Protein AF-D2U4N4-F1 (afdb_monomer_lite)

Organism: NCBI:txid638

Structure (mmCIF, N/CA/C/O backbone):
data_AF-D2U4N4-F1
#
_entry.id   AF-D2U4N4-F1
#
loop_
_atom_site.group_PDB
_atom_site.id
_atom_site.type_symbol
_atom_site.label_atom_id
_atom_site.label_alt_id
_atom_site.label_comp_id
_atom_site.label_asym_id
_atom_site.label_entity_id
_atom_site.label_seq_id
_atom_site.pdbx_PDB_ins_code
_atom_site.Cartn_x
_atom_site.Cartn_y
_atom_site.Cartn_z
_atom_site.occupancy
_atom_site.B_iso_or_equiv
_atom_site.auth_seq_id
_atom_site.auth_comp_id
_atom_site.auth_asym_id
_atom_site.auth_atom_id
_atom_site.pdbx_PDB_model_num
ATOM 1 N N . MET A 1 1 ? 9.249 -10.600 -19.341 1.00 65.12 1 MET A N 1
ATOM 2 C CA . MET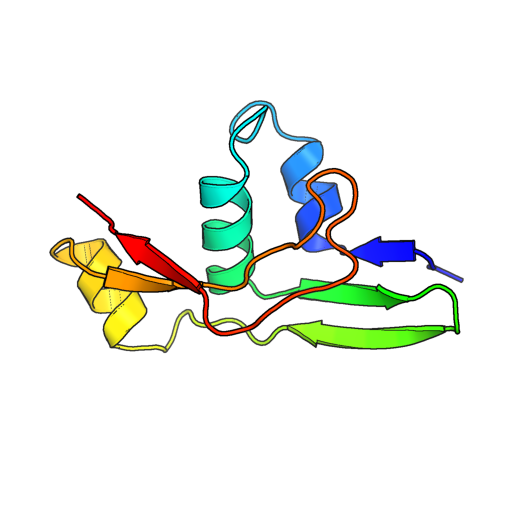 A 1 1 ? 9.218 -10.584 -17.860 1.00 65.12 1 MET A CA 1
ATOM 3 C C . MET A 1 1 ? 8.349 -9.425 -17.413 1.00 65.12 1 MET A C 1
ATOM 5 O O . MET A 1 1 ? 8.443 -8.368 -18.027 1.00 65.12 1 MET A O 1
ATOM 9 N N . LEU A 1 2 ? 7.511 -9.623 -16.395 1.00 79.25 2 LEU A N 1
ATOM 10 C CA . LEU A 1 2 ? 6.738 -8.543 -15.774 1.00 79.25 2 LEU A CA 1
ATOM 11 C C . LEU A 1 2 ? 7.699 -7.593 -15.044 1.00 79.25 2 LEU A C 1
ATOM 13 O O . LEU A 1 2 ? 8.560 -8.045 -14.294 1.00 79.25 2 LEU A O 1
ATOM 17 N N . LYS A 1 3 ? 7.581 -6.293 -15.313 1.00 90.31 3 LYS A N 1
ATOM 18 C CA . LYS A 1 3 ? 8.346 -5.208 -14.684 1.00 90.31 3 LYS A CA 1
ATOM 19 C C . LYS A 1 3 ? 7.437 -3.994 -14.550 1.00 90.31 3 LYS A C 1
ATOM 21 O O . LYS A 1 3 ? 6.523 -3.838 -15.357 1.00 90.31 3 LYS A O 1
ATOM 26 N N . ASN A 1 4 ? 7.738 -3.121 -13.595 1.00 93.81 4 ASN A N 1
ATOM 27 C CA . ASN A 1 4 ? 7.007 -1.876 -13.348 1.00 93.81 4 ASN A CA 1
ATOM 28 C C . ASN A 1 4 ? 5.508 -2.096 -13.129 1.00 93.81 4 ASN A C 1
ATOM 30 O O . ASN A 1 4 ? 4.682 -1.381 -13.698 1.00 93.81 4 ASN A O 1
ATOM 34 N N . ILE A 1 5 ? 5.166 -3.109 -12.334 1.00 95.25 5 ILE A N 1
ATOM 35 C CA . ILE A 1 5 ? 3.776 -3.449 -12.039 1.00 95.25 5 ILE A CA 1
ATOM 36 C C . ILE A 1 5 ? 3.617 -3.899 -10.590 1.00 95.25 5 ILE A C 1
ATOM 38 O O . ILE A 1 5 ? 4.338 -4.771 -10.114 1.00 95.25 5 ILE A O 1
ATOM 42 N N . ASN A 1 6 ? 2.632 -3.325 -9.911 1.00 96.56 6 ASN A N 1
ATOM 43 C CA . ASN A 1 6 ? 2.063 -3.852 -8.679 1.00 96.56 6 ASN A CA 1
ATOM 44 C C . ASN A 1 6 ? 0.797 -4.633 -9.062 1.00 96.56 6 ASN A C 1
ATOM 46 O O . ASN A 1 6 ? -0.147 -4.050 -9.599 1.00 96.56 6 ASN A O 1
ATOM 50 N N . ILE A 1 7 ? 0.799 -5.957 -8.861 1.00 96.50 7 ILE A N 1
ATOM 51 C CA . ILE A 1 7 ? -0.265 -6.838 -9.379 1.00 96.50 7 ILE A CA 1
ATOM 52 C C . ILE A 1 7 ? -1.637 -6.425 -8.844 1.00 96.50 7 ILE A C 1
ATOM 54 O O . ILE A 1 7 ? -2.578 -6.272 -9.627 1.00 96.50 7 ILE A O 1
ATOM 58 N N . MET A 1 8 ? -1.750 -6.235 -7.528 1.00 96.12 8 MET A N 1
ATOM 59 C CA . MET A 1 8 ? -3.029 -5.907 -6.911 1.00 96.12 8 MET A CA 1
ATOM 60 C C . MET A 1 8 ? -3.479 -4.497 -7.290 1.00 96.12 8 MET A C 1
ATOM 62 O O . MET A 1 8 ? -4.623 -4.314 -7.695 1.00 96.12 8 MET A O 1
ATOM 66 N N . TRP A 1 9 ? -2.572 -3.517 -7.278 1.00 95.69 9 TRP A N 1
ATOM 67 C CA . TRP A 1 9 ? -2.894 -2.153 -7.704 1.00 95.69 9 TRP A CA 1
ATOM 68 C C . TRP A 1 9 ? -3.426 -2.095 -9.140 1.00 95.69 9 TRP A C 1
ATOM 70 O O . TRP A 1 9 ? -4.434 -1.443 -9.419 1.00 95.69 9 TRP A O 1
ATOM 80 N N . HIS A 1 10 ? -2.782 -2.828 -10.053 1.00 94.94 10 HIS A N 1
ATOM 81 C CA . HIS A 1 10 ? -3.200 -2.927 -11.451 1.00 94.94 10 HIS A CA 1
ATOM 82 C C . HIS A 1 10 ? -4.576 -3.578 -11.601 1.00 94.94 10 HIS A C 1
ATOM 84 O O . HIS A 1 10 ? -5.383 -3.133 -12.412 1.00 94.94 10 HIS A O 1
ATOM 90 N N . ALA A 1 11 ? -4.862 -4.626 -10.826 1.00 94.81 11 ALA A N 1
ATOM 91 C CA . ALA A 1 11 ? -6.165 -5.282 -10.851 1.00 94.81 11 ALA A CA 1
ATOM 92 C C . ALA A 1 11 ? -7.274 -4.387 -10.270 1.00 94.81 11 ALA A C 1
ATOM 94 O O . ALA A 1 11 ? -8.333 -4.268 -10.886 1.00 94.81 11 ALA A O 1
ATOM 95 N N . LEU A 1 12 ? -7.022 -3.704 -9.147 1.00 94.50 12 LEU A N 1
ATOM 96 C CA . LEU A 1 12 ? -7.977 -2.769 -8.541 1.00 94.50 12 LEU A CA 1
ATOM 97 C C . LEU A 1 12 ? -8.261 -1.577 -9.458 1.00 94.50 12 LEU A C 1
ATOM 99 O O . LEU A 1 12 ? -9.408 -1.170 -9.597 1.00 94.50 12 LEU A O 1
ATOM 103 N N . SER A 1 13 ? -7.242 -1.077 -10.159 1.00 92.69 13 SER A N 1
ATOM 104 C CA . SER A 1 13 ? -7.374 0.044 -11.101 1.00 92.69 13 SER A CA 1
ATOM 105 C C . SER A 1 13 ? -8.168 -0.282 -12.370 1.00 92.69 13 SER A C 1
ATOM 107 O O . SER A 1 13 ? -8.430 0.612 -13.165 1.00 92.69 13 SER A O 1
ATOM 109 N N . LYS A 1 14 ? -8.572 -1.542 -12.576 1.00 92.88 14 LYS A N 1
ATOM 110 C CA . LYS A 1 14 ? -9.493 -1.934 -13.658 1.00 92.88 14 LYS A CA 1
ATOM 111 C C . LYS A 1 14 ? -10.961 -1.946 -13.237 1.00 92.88 14 LYS A C 1
ATOM 113 O O . LYS A 1 14 ? -11.825 -2.165 -14.085 1.00 92.88 14 LYS A O 1
ATOM 118 N N . SER A 1 15 ? -11.250 -1.787 -11.949 1.00 90.62 15 SER A N 1
ATOM 119 C CA . SER A 1 15 ? -12.607 -1.843 -11.419 1.00 90.62 15 SER A CA 1
ATOM 120 C C . SER A 1 15 ? -13.094 -0.445 -11.060 1.00 90.62 15 SER A C 1
ATOM 122 O O . SER A 1 15 ? -12.486 0.233 -10.236 1.00 90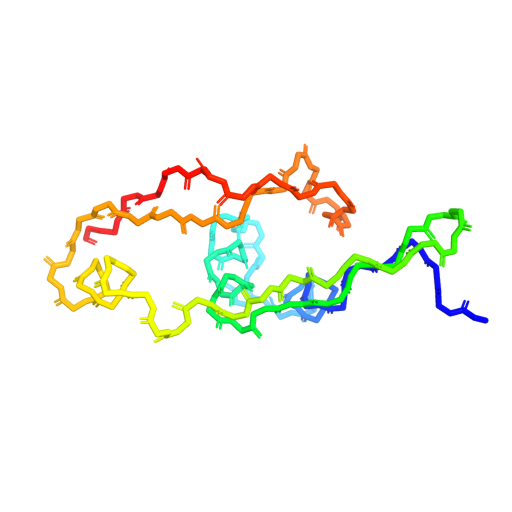.62 15 SER A O 1
ATOM 124 N N . ARG A 1 16 ? -14.261 -0.079 -11.609 1.00 90.06 16 ARG A N 1
ATOM 125 C CA . ARG A 1 16 ? -14.906 1.225 -11.386 1.00 90.06 16 ARG A CA 1
ATOM 126 C C . ARG A 1 16 ? -15.238 1.506 -9.919 1.00 90.06 16 ARG A C 1
ATOM 128 O O . ARG A 1 16 ? -15.408 2.655 -9.540 1.00 90.06 16 ARG A O 1
ATOM 135 N N . LEU A 1 17 ? -15.342 0.460 -9.093 1.00 87.12 17 LEU A N 1
ATOM 136 C CA . LEU A 1 17 ? -15.561 0.586 -7.648 1.00 87.12 17 LEU A CA 1
ATOM 137 C C . LEU A 1 17 ? -14.429 1.359 -6.956 1.00 87.12 17 LEU A C 1
ATOM 139 O O . LEU A 1 17 ? -14.655 1.982 -5.925 1.00 87.12 17 LEU A O 1
ATOM 143 N N . PHE A 1 18 ? -13.221 1.293 -7.514 1.00 87.19 18 PHE A N 1
ATOM 144 C CA . PHE A 1 18 ? -12.025 1.896 -6.941 1.00 87.19 18 PHE A CA 1
ATOM 145 C C . PHE A 1 18 ? -11.552 3.125 -7.728 1.00 87.19 18 PHE A C 1
ATOM 147 O O . PHE A 1 18 ? -10.446 3.604 -7.479 1.00 87.19 18 PHE A O 1
ATOM 154 N N . ASP A 1 19 ? -12.337 3.625 -8.688 1.00 86.25 19 ASP A N 1
ATOM 155 C CA . ASP A 1 19 ? -11.980 4.832 -9.438 1.00 86.25 19 ASP A CA 1
ATOM 156 C C . ASP A 1 19 ? -11.792 6.003 -8.461 1.00 86.25 19 ASP A C 1
ATOM 158 O O . ASP A 1 19 ? -12.587 6.195 -7.542 1.00 86.25 19 ASP A O 1
ATOM 162 N N . ASP A 1 20 ? -10.688 6.734 -8.625 1.00 81.75 20 ASP A N 1
ATOM 163 C CA . ASP A 1 20 ? -10.302 7.907 -7.828 1.00 81.75 20 ASP A CA 1
ATOM 164 C C . ASP A 1 20 ? -10.257 7.720 -6.295 1.00 81.75 20 ASP A C 1
ATOM 166 O O . ASP A 1 20 ? -10.119 8.696 -5.559 1.00 81.75 20 ASP A O 1
ATOM 170 N N . ASN A 1 21 ? -10.292 6.479 -5.791 1.00 88.19 21 ASN A N 1
ATOM 171 C CA . ASN A 1 21 ? -10.209 6.188 -4.359 1.00 88.19 21 ASN A CA 1
ATOM 172 C C . ASN A 1 21 ? -8.934 5.407 -4.012 1.00 88.19 21 ASN A C 1
ATOM 174 O O . ASN A 1 21 ? -8.927 4.178 -3.896 1.00 88.19 21 ASN A O 1
ATOM 178 N N . GLN A 1 22 ? -7.833 6.146 -3.863 1.00 90.38 22 GLN A N 1
ATOM 179 C CA . GLN A 1 22 ? -6.529 5.599 -3.482 1.00 90.38 22 GLN A CA 1
ATOM 180 C C . GLN A 1 22 ? -6.567 4.906 -2.115 1.00 90.38 22 GLN A C 1
ATOM 182 O O . GLN A 1 22 ? -6.055 3.797 -1.997 1.00 90.38 22 GLN A O 1
ATOM 187 N N . GLU A 1 23 ? -7.214 5.506 -1.118 1.00 88.19 23 GLU A N 1
ATOM 188 C CA . GLU A 1 23 ? -7.298 4.960 0.241 1.00 88.19 23 GLU A CA 1
ATOM 189 C C . GLU A 1 23 ? -7.992 3.591 0.261 1.00 88.19 23 GLU A C 1
ATOM 191 O O . GLU A 1 23 ? -7.499 2.640 0.866 1.00 88.19 23 GLU A O 1
ATOM 196 N N . LEU A 1 24 ? -9.087 3.438 -0.489 1.00 88.56 24 LEU A N 1
ATOM 197 C CA . LEU A 1 24 ? -9.778 2.158 -0.609 1.00 88.56 24 LEU A CA 1
ATOM 198 C C . LEU A 1 24 ? -8.922 1.111 -1.337 1.00 88.56 24 LEU A C 1
ATOM 200 O O . LEU A 1 24 ? -8.923 -0.060 -0.948 1.00 88.56 24 LEU A O 1
ATOM 204 N N . LYS A 1 25 ? -8.168 1.504 -2.375 1.00 93.25 25 LYS A N 1
ATOM 205 C CA . LYS A 1 25 ? -7.229 0.587 -3.047 1.00 93.25 25 LYS A CA 1
ATOM 206 C C . LYS A 1 25 ? -6.124 0.124 -2.103 1.00 93.25 25 LYS A C 1
ATOM 208 O O . LYS A 1 25 ? -5.815 -1.065 -2.067 1.00 93.25 25 LYS A O 1
ATOM 213 N N . GLU A 1 26 ? -5.544 1.053 -1.353 1.00 93.19 26 GLU A N 1
ATOM 214 C CA . GLU A 1 26 ? -4.518 0.809 -0.337 1.00 93.19 26 GLU A CA 1
ATOM 215 C C . GLU A 1 26 ? -5.025 -0.133 0.754 1.00 93.19 26 GLU A C 1
ATOM 217 O O . GLU A 1 26 ? -4.361 -1.113 1.104 1.00 93.19 26 GLU A O 1
ATOM 222 N N . PHE A 1 27 ? -6.250 0.097 1.217 1.00 90.25 27 PHE A N 1
ATOM 223 C CA . PHE A 1 27 ? -6.918 -0.750 2.191 1.00 90.25 27 PHE A CA 1
ATOM 224 C C . PHE A 1 27 ? -7.124 -2.180 1.670 1.00 90.25 27 PHE A C 1
ATOM 226 O O . PHE A 1 27 ? -6.671 -3.139 2.298 1.00 90.25 27 PHE A O 1
ATOM 233 N N . VAL A 1 28 ? -7.720 -2.348 0.484 1.00 91.81 28 VAL A N 1
ATOM 234 C CA . VAL A 1 28 ? -7.931 -3.683 -0.106 1.00 91.81 28 VAL A CA 1
ATOM 235 C C . VAL A 1 28 ? -6.601 -4.385 -0.377 1.00 91.81 28 VAL A C 1
ATOM 237 O O . VAL A 1 28 ? -6.453 -5.555 -0.032 1.00 91.81 28 VAL A O 1
ATOM 240 N N . MET A 1 29 ? -5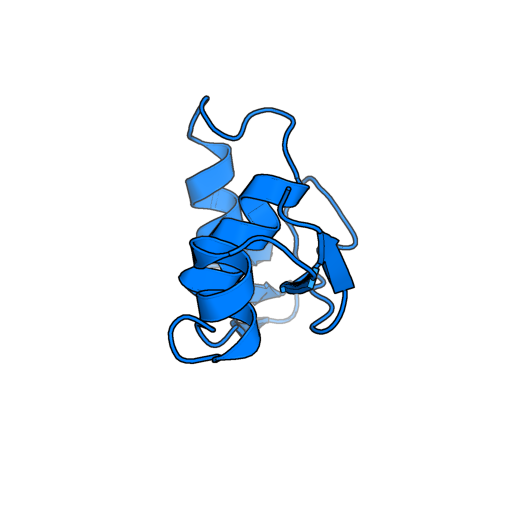.608 -3.675 -0.918 1.00 94.88 29 MET A N 1
ATOM 241 C CA . MET A 1 29 ? -4.262 -4.211 -1.129 1.00 94.88 29 MET A CA 1
ATOM 242 C C . MET A 1 29 ? -3.602 -4.649 0.185 1.00 94.88 29 MET A C 1
ATOM 244 O O . MET A 1 29 ? -2.864 -5.631 0.204 1.00 94.88 29 MET A O 1
ATOM 248 N N . THR A 1 30 ? -3.869 -3.953 1.289 1.00 94.12 30 THR A N 1
ATOM 249 C CA . THR A 1 30 ? -3.389 -4.340 2.622 1.00 94.12 30 THR A CA 1
ATOM 250 C C . THR A 1 30 ? -4.014 -5.641 3.095 1.00 94.12 30 THR A C 1
ATOM 252 O O . THR A 1 30 ? -3.309 -6.510 3.613 1.00 94.12 30 THR A O 1
ATOM 255 N N . LEU A 1 31 ? -5.315 -5.815 2.874 1.00 92.75 31 LEU A N 1
ATOM 256 C CA . LEU A 1 31 ? -5.998 -7.058 3.212 1.00 92.75 31 LEU A CA 1
ATOM 257 C C . LEU A 1 31 ? -5.485 -8.223 2.362 1.00 92.75 31 LEU A C 1
ATOM 259 O O . LEU A 1 31 ? -5.176 -9.281 2.898 1.00 92.75 31 LEU A O 1
ATOM 263 N N . THR A 1 32 ? -5.351 -8.042 1.050 1.00 94.00 32 THR A N 1
ATOM 264 C CA . THR A 1 32 ? -5.019 -9.144 0.132 1.00 94.00 32 THR A CA 1
ATOM 265 C C . THR A 1 32 ? -3.525 -9.394 -0.037 1.00 94.00 32 THR A C 1
ATOM 267 O O . THR A 1 32 ? -3.144 -10.443 -0.554 1.00 94.00 32 THR A O 1
ATOM 270 N N . GLY A 1 33 ? -2.675 -8.435 0.330 1.00 95.69 33 GLY A N 1
ATOM 271 C CA . GLY A 1 33 ? -1.281 -8.399 -0.103 1.00 95.69 33 GLY A CA 1
ATOM 272 C C . GLY A 1 33 ? -1.133 -8.120 -1.607 1.00 95.69 33 GLY A C 1
ATOM 273 O O . GLY A 1 33 ? -2.107 -7.883 -2.329 1.00 95.69 33 GLY A O 1
ATOM 274 N N . SER A 1 34 ? 0.114 -8.136 -2.088 1.00 97.06 34 SER A N 1
ATOM 275 C CA . SER A 1 34 ? 0.457 -7.967 -3.509 1.00 97.06 34 SER A CA 1
ATOM 276 C C . SER A 1 34 ? 1.886 -8.431 -3.819 1.00 97.06 34 SER A C 1
ATOM 278 O O . SER A 1 34 ? 2.681 -8.721 -2.926 1.00 97.06 34 SER A O 1
ATOM 280 N N . LEU A 1 35 ? 2.231 -8.442 -5.106 1.00 96.56 35 LEU A N 1
ATOM 281 C CA . LEU A 1 35 ? 3.601 -8.536 -5.606 1.00 96.56 35 LEU A CA 1
ATOM 282 C C . LEU A 1 35 ? 3.924 -7.288 -6.431 1.00 96.56 35 LEU A C 1
ATOM 284 O O . LEU A 1 35 ? 3.220 -6.978 -7.399 1.00 96.56 35 LEU A O 1
ATOM 288 N N . VAL A 1 36 ? 5.005 -6.599 -6.067 1.00 96.00 36 VAL A N 1
ATOM 289 C CA . VAL A 1 36 ? 5.504 -5.414 -6.772 1.00 96.00 36 VAL A CA 1
ATOM 290 C C . VAL A 1 36 ? 6.762 -5.776 -7.553 1.00 96.00 36 VAL A C 1
ATOM 292 O O . VAL A 1 36 ? 7.790 -6.122 -6.978 1.00 96.00 36 VAL A O 1
ATOM 295 N N . PHE A 1 37 ? 6.683 -5.682 -8.878 1.00 95.44 37 PHE A N 1
ATOM 296 C CA . PHE A 1 37 ? 7.796 -5.893 -9.798 1.00 95.44 37 PHE A CA 1
ATOM 297 C C . PHE A 1 37 ? 8.417 -4.542 -10.142 1.00 95.44 37 PHE A C 1
ATOM 299 O O . PHE A 1 37 ? 7.814 -3.743 -10.864 1.00 95.44 37 PHE A O 1
ATOM 306 N N . LYS A 1 38 ? 9.632 -4.288 -9.659 1.00 92.38 38 LYS A N 1
ATOM 307 C CA . LYS A 1 38 ? 10.357 -3.032 -9.898 1.00 92.38 38 LYS A CA 1
ATOM 308 C C . LYS A 1 38 ? 11.067 -3.027 -11.259 1.00 92.38 38 LYS A C 1
ATOM 310 O O . LYS A 1 38 ? 11.216 -4.057 -11.923 1.00 92.38 38 LYS A O 1
ATOM 315 N N . ALA A 1 39 ? 11.533 -1.853 -11.689 1.00 90.38 39 ALA A N 1
ATOM 316 C CA . ALA A 1 39 ? 12.236 -1.669 -12.966 1.00 90.38 39 ALA A CA 1
ATOM 317 C C . ALA A 1 39 ? 13.532 -2.494 -13.062 1.00 90.38 39 ALA A C 1
ATOM 319 O O . ALA A 1 39 ? 13.859 -3.057 -14.113 1.00 90.38 39 ALA A O 1
ATOM 320 N N . ASN A 1 40 ? 14.248 -2.587 -11.938 1.00 89.94 40 ASN A N 1
ATOM 321 C CA . ASN A 1 40 ? 15.502 -3.324 -11.780 1.00 89.94 40 ASN A CA 1
ATOM 322 C C . ASN A 1 40 ? 15.312 -4.856 -11.770 1.00 89.94 40 ASN A C 1
ATOM 324 O O . ASN A 1 40 ? 16.300 -5.582 -11.781 1.00 89.94 40 ASN A O 1
ATOM 328 N N . GLY A 1 41 ? 14.069 -5.356 -11.796 1.00 88.25 41 GLY A N 1
ATOM 329 C CA . GLY A 1 41 ? 13.758 -6.786 -11.719 1.00 88.25 41 GLY A CA 1
ATOM 330 C C . GLY A 1 41 ? 13.631 -7.331 -10.295 1.00 88.25 41 GLY A C 1
ATOM 331 O O . GLY A 1 41 ? 13.363 -8.518 -10.137 1.00 88.25 41 GLY A O 1
ATOM 332 N N . GLU A 1 42 ? 13.783 -6.487 -9.274 1.00 93.38 42 GLU A N 1
ATOM 333 C CA . GLU A 1 42 ? 13.475 -6.837 -7.890 1.00 93.38 42 GLU A CA 1
ATOM 334 C C . GLU A 1 42 ? 11.970 -7.082 -7.729 1.00 93.38 42 GLU A C 1
ATOM 336 O O . GLU A 1 42 ? 11.136 -6.357 -8.286 1.00 93.38 42 GLU A O 1
ATOM 341 N N . ILE A 1 43 ? 11.635 -8.109 -6.951 1.00 94.06 43 ILE A N 1
ATOM 342 C CA . ILE A 1 43 ? 10.264 -8.443 -6.578 1.00 94.06 43 ILE A CA 1
ATOM 343 C C . ILE A 1 43 ? 10.115 -8.142 -5.091 1.00 94.06 43 ILE A C 1
ATOM 345 O O . ILE A 1 43 ? 10.781 -8.759 -4.263 1.00 94.06 43 ILE A O 1
ATOM 349 N N . GLN A 1 44 ? 9.229 -7.209 -4.763 1.00 94.56 44 GLN A N 1
ATOM 350 C CA . GLN A 1 44 ? 8.865 -6.875 -3.392 1.00 94.56 44 GLN A CA 1
ATOM 351 C C . GLN A 1 44 ? 7.494 -7.495 -3.074 1.00 94.56 44 GLN A C 1
ATOM 353 O O . GLN A 1 44 ? 6.479 -7.037 -3.611 1.00 94.56 44 GLN A O 1
ATOM 358 N N . PRO A 1 45 ? 7.432 -8.536 -2.226 1.00 95.50 45 PRO A N 1
ATOM 359 C CA . PRO A 1 45 ? 6.166 -9.058 -1.737 1.00 95.50 45 PRO A CA 1
ATOM 360 C C . PRO A 1 45 ? 5.575 -8.140 -0.659 1.00 95.50 45 PRO A C 1
ATOM 362 O O . PRO A 1 45 ? 6.291 -7.648 0.213 1.00 95.50 45 PRO A O 1
ATOM 365 N N . LEU A 1 46 ? 4.259 -7.935 -0.709 1.00 95.56 46 LEU A N 1
ATOM 366 C CA . LEU A 1 46 ? 3.475 -7.301 0.348 1.00 95.56 46 LEU A CA 1
ATOM 367 C C . LEU A 1 46 ? 2.624 -8.377 1.018 1.00 95.56 46 LEU A C 1
ATOM 369 O O . LEU A 1 46 ? 1.781 -8.998 0.366 1.00 95.56 46 LEU A O 1
ATOM 373 N N . THR A 1 47 ? 2.863 -8.613 2.304 1.00 94.06 47 THR A N 1
ATOM 374 C CA . THR A 1 47 ? 2.178 -9.662 3.059 1.00 94.06 47 THR A CA 1
ATOM 375 C C . THR A 1 47 ? 0.736 -9.240 3.364 1.00 94.06 47 THR A C 1
ATOM 377 O O . THR A 1 47 ? 0.530 -8.120 3.833 1.00 94.06 47 THR A O 1
ATOM 380 N N . PRO A 1 48 ? -0.261 -10.116 3.149 1.00 94.31 48 PRO A N 1
ATOM 381 C CA . PRO A 1 48 ? -1.638 -9.865 3.574 1.00 94.31 48 PRO A CA 1
ATOM 382 C C . PRO A 1 48 ? -1.712 -9.567 5.079 1.00 94.31 48 PRO A C 1
ATOM 384 O O . PRO A 1 48 ? -1.093 -10.275 5.875 1.00 94.31 48 PRO A O 1
ATOM 387 N N . ARG A 1 49 ? -2.492 -8.558 5.484 1.00 92.00 49 ARG A N 1
ATOM 388 C CA . ARG A 1 49 ? -2.723 -8.214 6.904 1.00 92.00 49 ARG A 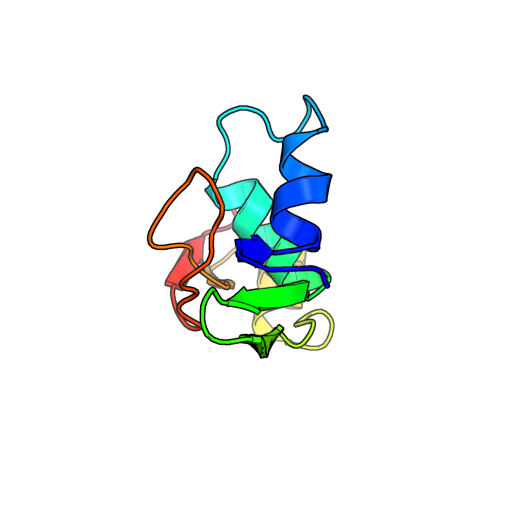CA 1
ATOM 389 C C . ARG A 1 49 ? -4.087 -8.662 7.433 1.00 92.00 49 ARG A C 1
ATOM 391 O O . ARG A 1 49 ? -4.556 -8.157 8.443 1.00 92.00 49 ARG A O 1
ATOM 398 N N . THR A 1 50 ? -4.724 -9.649 6.803 1.00 86.56 50 THR A N 1
ATOM 399 C CA . THR A 1 50 ? -6.023 -10.198 7.251 1.00 86.56 50 THR A CA 1
ATOM 400 C C . THR A 1 50 ? -5.996 -10.853 8.630 1.00 86.56 50 THR A C 1
ATOM 402 O O . THR A 1 50 ? -7.054 -11.138 9.176 1.00 86.56 50 THR A O 1
ATOM 405 N N . THR A 1 51 ? -4.815 -11.132 9.184 1.00 85.56 51 THR A N 1
ATOM 406 C CA . THR A 1 51 ? -4.642 -11.688 10.536 1.00 85.56 51 THR A CA 1
ATOM 407 C C . THR A 1 51 ? -4.222 -10.638 11.566 1.00 85.56 51 THR A C 1
ATOM 409 O O . THR A 1 51 ? -3.983 -10.988 12.719 1.00 85.56 51 THR A O 1
ATOM 412 N N . ASP A 1 52 ? -4.073 -9.376 11.159 1.00 88.00 52 ASP A N 1
ATOM 413 C CA . ASP A 1 52 ? -3.729 -8.272 12.052 1.00 88.00 52 ASP A CA 1
ATOM 414 C C . ASP A 1 52 ? -4.960 -7.894 12.892 1.00 88.00 52 ASP A C 1
ATOM 416 O O . ASP A 1 52 ? -6.020 -7.568 12.356 1.00 88.00 52 ASP A O 1
ATOM 420 N N . GLN A 1 53 ? -4.838 -7.982 14.219 1.00 87.19 53 GLN A N 1
ATOM 421 C CA . GLN A 1 53 ? -5.954 -7.730 15.130 1.00 87.19 53 GLN A CA 1
ATOM 422 C C . GLN A 1 53 ? -6.431 -6.279 15.088 1.00 87.19 53 GLN A C 1
ATOM 424 O O . GLN A 1 53 ? -7.635 -6.052 15.194 1.00 87.19 53 GLN A O 1
ATOM 429 N N . ASP A 1 54 ? -5.527 -5.317 14.893 1.00 86.25 54 ASP A N 1
ATOM 430 C CA . ASP A 1 54 ? -5.887 -3.901 14.814 1.00 86.25 54 ASP A CA 1
ATOM 431 C C . ASP A 1 54 ? -6.659 -3.629 13.520 1.00 86.25 54 ASP A C 1
ATOM 433 O O . ASP A 1 54 ? -7.659 -2.912 13.531 1.00 86.25 54 ASP A O 1
ATOM 437 N N . MET A 1 55 ? -6.267 -4.284 12.420 1.00 86.69 55 MET A N 1
ATOM 438 C CA . MET A 1 55 ? -7.005 -4.243 11.155 1.00 86.69 55 MET A CA 1
ATOM 439 C C . MET A 1 55 ? -8.414 -4.833 11.298 1.00 86.69 55 MET A C 1
ATOM 441 O O . MET A 1 55 ? -9.396 -4.192 10.929 1.00 86.69 55 MET A O 1
ATOM 445 N N . ILE A 1 56 ? -8.528 -6.042 11.861 1.00 87.31 56 ILE A N 1
ATOM 446 C CA . ILE A 1 56 ? -9.821 -6.718 12.056 1.00 87.31 56 ILE A CA 1
ATOM 447 C C . ILE A 1 56 ? -10.723 -5.884 12.972 1.00 87.31 56 ILE A C 1
ATOM 449 O O . ILE A 1 56 ? -11.906 -5.708 12.687 1.00 87.31 56 ILE A O 1
ATOM 453 N N . LYS A 1 57 ? -10.170 -5.336 14.056 1.00 88.56 57 LYS A N 1
ATOM 454 C CA . LYS A 1 57 ? -10.915 -4.491 14.987 1.00 88.56 57 LYS A CA 1
ATOM 455 C C . LYS A 1 57 ? -11.404 -3.212 14.317 1.00 88.56 57 LYS A C 1
ATOM 457 O O . LYS A 1 57 ? -12.592 -2.923 14.403 1.00 88.56 57 LYS A O 1
ATOM 462 N N . ALA A 1 58 ? -10.532 -2.496 13.605 1.00 87.62 58 ALA A N 1
ATOM 463 C CA . ALA A 1 58 ? -10.914 -1.279 12.894 1.00 87.62 58 ALA A CA 1
ATOM 464 C C . ALA A 1 58 ? -12.013 -1.540 11.849 1.00 87.62 58 ALA A C 1
ATOM 466 O O . ALA A 1 58 ? -12.881 -0.698 11.649 1.00 87.62 58 ALA A O 1
ATOM 467 N N . MET A 1 59 ? -12.028 -2.722 11.223 1.00 84.56 59 MET A N 1
ATOM 468 C CA . MET A 1 59 ? -13.102 -3.129 10.310 1.00 84.56 59 MET A CA 1
ATOM 469 C C . MET A 1 59 ? -14.438 -3.409 11.006 1.00 84.56 59 MET A C 1
ATOM 471 O O . MET A 1 59 ? -15.486 -3.134 10.428 1.00 84.56 59 MET A O 1
ATOM 475 N N . MET A 1 60 ? -14.416 -4.011 12.198 1.00 87.69 60 MET A N 1
ATOM 476 C CA . MET A 1 60 ? -15.635 -4.412 12.913 1.00 87.69 60 MET A CA 1
ATOM 477 C C . MET A 1 60 ? -16.240 -3.277 13.740 1.00 87.69 60 MET A C 1
ATOM 479 O O . MET A 1 60 ? -17.459 -3.167 13.835 1.00 87.69 60 MET A O 1
ATOM 483 N N . GLU A 1 61 ? -15.390 -2.472 14.370 1.00 90.19 61 GLU A N 1
ATOM 484 C CA . GLU A 1 61 ? -15.775 -1.499 15.396 1.00 90.19 61 GLU A CA 1
ATOM 485 C C . GLU A 1 61 ? -15.510 -0.048 14.964 1.00 90.19 61 GLU A C 1
ATOM 487 O O . GLU A 1 61 ? -15.880 0.880 15.684 1.00 90.19 61 GLU A O 1
ATOM 492 N N . GLY A 1 62 ? -14.872 0.162 13.807 1.00 83.94 62 GLY A N 1
ATOM 493 C CA . GLY A 1 62 ? -14.252 1.439 13.469 1.00 83.94 62 GLY A CA 1
ATOM 494 C C . GLY A 1 62 ? -12.949 1.662 14.250 1.00 83.94 62 GLY A C 1
ATOM 495 O O . GLY A 1 62 ? -12.569 0.889 15.132 1.00 83.94 62 GLY A O 1
ATOM 496 N N . GLY A 1 63 ? -12.224 2.725 13.918 1.00 85.81 63 GLY A N 1
ATOM 497 C CA . GLY A 1 63 ? -10.945 3.078 14.536 1.00 85.81 63 GLY A CA 1
ATOM 498 C C . GLY A 1 63 ? -9.815 3.210 13.523 1.00 85.81 63 GLY A C 1
ATOM 499 O O . GLY A 1 63 ? -10.049 3.390 12.333 1.00 85.81 63 GLY A O 1
ATOM 500 N N . THR A 1 64 ? -8.572 3.163 13.994 1.00 86.25 64 THR A N 1
ATOM 501 C CA . THR A 1 64 ? -7.392 3.365 13.145 1.00 86.25 64 THR A CA 1
ATOM 502 C C . THR A 1 64 ? -6.688 2.044 12.869 1.00 86.25 64 THR A C 1
ATOM 504 O O . THR A 1 64 ? -6.420 1.285 13.797 1.00 86.25 64 THR A O 1
ATOM 507 N N . ALA A 1 65 ? -6.336 1.804 11.609 1.00 87.19 65 ALA A N 1
ATOM 508 C CA . ALA A 1 65 ? -5.521 0.671 11.189 1.00 87.19 65 ALA A CA 1
ATOM 509 C C . ALA A 1 65 ? -4.316 1.133 10.368 1.00 87.19 65 ALA A C 1
ATOM 511 O O . ALA A 1 65 ? -4.331 2.192 9.736 1.00 87.19 65 ALA A O 1
ATOM 512 N N . LYS A 1 66 ? -3.268 0.306 10.359 1.00 90.19 66 LYS A N 1
ATOM 513 C CA . LYS A 1 66 ? -2.083 0.536 9.534 1.00 90.19 66 LYS A CA 1
ATOM 514 C C . LYS A 1 66 ? -2.228 -0.128 8.173 1.00 90.19 66 LYS A C 1
ATOM 516 O O . LYS A 1 66 ? -2.262 -1.359 8.078 1.00 90.19 66 LYS A O 1
ATOM 521 N N . VAL A 1 67 ? -2.209 0.679 7.123 1.00 91.88 67 VAL A N 1
ATOM 522 C CA . VAL A 1 67 ? -2.285 0.228 5.733 1.00 91.88 67 VAL A CA 1
ATOM 523 C C . VAL A 1 67 ? -0.961 0.412 5.000 1.00 91.88 67 VAL A C 1
ATOM 525 O O . VAL A 1 67 ? -0.093 1.196 5.396 1.00 91.88 67 VAL A O 1
ATOM 528 N N . TYR A 1 68 ? -0.813 -0.332 3.910 1.00 94.44 68 TYR A N 1
ATOM 529 C CA . TYR A 1 68 ? 0.159 -0.023 2.878 1.00 94.44 68 TYR A CA 1
ATOM 530 C C . TYR A 1 68 ? -0.243 1.252 2.152 1.00 94.44 68 TYR A C 1
ATOM 532 O O . TYR A 1 68 ? -1.338 1.320 1.608 1.00 94.44 68 TYR A O 1
ATOM 540 N N . HIS A 1 69 ? 0.671 2.211 2.087 1.00 93.00 69 HIS A N 1
ATOM 541 C CA . HIS A 1 69 ? 0.478 3.471 1.388 1.00 93.00 69 HIS A CA 1
ATOM 542 C C . HIS A 1 69 ? 1.377 3.580 0.168 1.00 93.00 69 HIS A C 1
ATOM 544 O O . HIS A 1 69 ? 2.550 3.197 0.198 1.00 93.00 69 HIS A O 1
ATOM 550 N N . CYS A 1 70 ? 0.815 4.109 -0.906 1.00 91.06 70 CYS A N 1
ATOM 551 C CA . CYS A 1 70 ? 1.477 4.319 -2.172 1.00 91.06 70 CYS A CA 1
ATOM 552 C C . CYS A 1 70 ? 1.903 5.781 -2.285 1.00 91.06 70 CYS A C 1
ATOM 554 O O . CYS A 1 70 ? 1.076 6.688 -2.243 1.00 91.06 70 CYS A O 1
ATOM 556 N N . ASN A 1 71 ? 3.191 6.019 -2.528 1.00 86.25 71 ASN A N 1
ATOM 557 C CA . ASN A 1 71 ? 3.672 7.384 -2.769 1.00 86.25 71 ASN A CA 1
ATOM 558 C C . ASN A 1 71 ? 3.179 7.952 -4.116 1.00 86.25 71 ASN A C 1
ATOM 560 O O . ASN A 1 71 ? 3.232 9.159 -4.336 1.00 86.25 71 ASN A O 1
ATOM 564 N N . ASP A 1 72 ? 2.749 7.077 -5.030 1.00 85.69 72 ASP A N 1
ATOM 565 C CA . ASP A 1 72 ? 2.195 7.409 -6.339 1.00 85.69 72 ASP A CA 1
ATOM 566 C C . ASP A 1 72 ? 0.861 6.685 -6.565 1.00 85.69 72 ASP A C 1
ATOM 568 O O . ASP A 1 72 ? 0.712 5.519 -6.197 1.00 85.69 72 ASP A O 1
ATOM 572 N N . SER A 1 73 ? -0.096 7.363 -7.199 1.00 81.69 73 SER A N 1
ATOM 573 C CA . SER A 1 73 ? -1.441 6.834 -7.463 1.00 81.69 73 SER A CA 1
ATOM 574 C C . SER A 1 73 ? -1.583 6.119 -8.815 1.00 81.69 73 SER A C 1
ATOM 576 O O . SER A 1 73 ? -2.609 5.489 -9.069 1.00 81.69 73 SER A O 1
ATOM 578 N N . ASP A 1 74 ? -0.571 6.179 -9.687 1.00 89.44 74 ASP A N 1
ATOM 579 C CA . ASP A 1 74 ? -0.614 5.542 -11.012 1.00 89.44 74 ASP A CA 1
ATOM 580 C C . ASP A 1 74 ? -0.357 4.034 -10.898 1.00 89.44 74 ASP A C 1
ATOM 582 O O . ASP A 1 74 ? -1.229 3.212 -11.190 1.00 89.44 74 ASP A O 1
ATOM 586 N N . LYS A 1 75 ? 0.829 3.646 -10.411 1.00 92.19 75 LYS A N 1
ATOM 587 C CA . LYS A 1 75 ? 1.274 2.242 -10.412 1.00 92.19 75 LYS A CA 1
ATOM 588 C C . LYS A 1 75 ? 1.577 1.693 -9.031 1.00 92.19 75 LYS A C 1
ATOM 590 O O . LYS A 1 75 ? 1.694 0.472 -8.914 1.00 92.19 75 LYS A O 1
ATOM 595 N N . CYS A 1 76 ? 1.722 2.554 -8.025 1.00 94.38 76 CYS A N 1
ATOM 596 C CA . CYS A 1 76 ? 2.060 2.182 -6.657 1.00 94.38 76 CYS A CA 1
ATOM 597 C C . CYS A 1 76 ? 3.271 1.232 -6.613 1.00 94.38 76 CYS A C 1
ATOM 599 O O . CYS A 1 76 ? 3.202 0.093 -6.136 1.00 94.38 76 CYS A O 1
ATOM 601 N N . LEU A 1 77 ? 4.390 1.676 -7.196 1.00 94.88 77 LEU A N 1
ATOM 602 C CA . LEU A 1 77 ? 5.622 0.871 -7.239 1.00 94.88 77 LEU A CA 1
ATOM 603 C C . LEU A 1 77 ? 6.477 1.045 -5.981 1.00 94.88 77 LEU A C 1
ATOM 605 O O . LEU A 1 77 ? 7.329 0.203 -5.701 1.00 94.88 77 LEU A O 1
ATOM 609 N N . ASN A 1 78 ? 6.245 2.122 -5.228 1.00 92.38 78 ASN A N 1
ATOM 610 C CA . ASN A 1 78 ? 6.925 2.416 -3.973 1.00 92.38 78 ASN A CA 1
ATOM 611 C C . ASN A 1 78 ? 5.900 2.428 -2.839 1.00 92.38 78 ASN A C 1
ATOM 613 O O . ASN A 1 78 ? 5.089 3.350 -2.744 1.00 92.38 78 ASN A O 1
ATOM 617 N N . VAL A 1 79 ? 5.948 1.391 -2.003 1.00 92.50 79 VAL A N 1
ATOM 618 C CA . VAL A 1 79 ? 4.965 1.152 -0.942 1.00 92.50 79 VAL A CA 1
ATOM 619 C C . VAL A 1 79 ? 5.592 1.354 0.430 1.00 92.50 79 VAL A C 1
ATOM 621 O O . VAL A 1 79 ? 6.633 0.765 0.730 1.00 92.50 79 VAL A O 1
ATOM 624 N N . VAL A 1 80 ? 4.930 2.149 1.266 1.00 90.56 80 VAL A N 1
ATOM 625 C CA . VAL A 1 80 ? 5.258 2.390 2.675 1.00 90.56 80 VAL A CA 1
ATOM 626 C C . VAL A 1 80 ? 4.316 1.564 3.552 1.00 90.56 80 VAL A C 1
ATOM 628 O O . VAL A 1 80 ? 3.127 1.473 3.273 1.00 90.56 80 VAL A O 1
ATOM 631 N N . SER A 1 81 ? 4.828 0.925 4.604 1.00 79.62 81 SER A N 1
ATOM 632 C CA . SER A 1 81 ? 4.102 -0.097 5.378 1.00 79.62 81 SER A CA 1
ATOM 633 C C . SER A 1 81 ? 3.246 0.404 6.547 1.00 79.62 81 SER A C 1
ATOM 635 O O . SER A 1 81 ? 2.590 -0.414 7.195 1.00 79.62 81 SER A 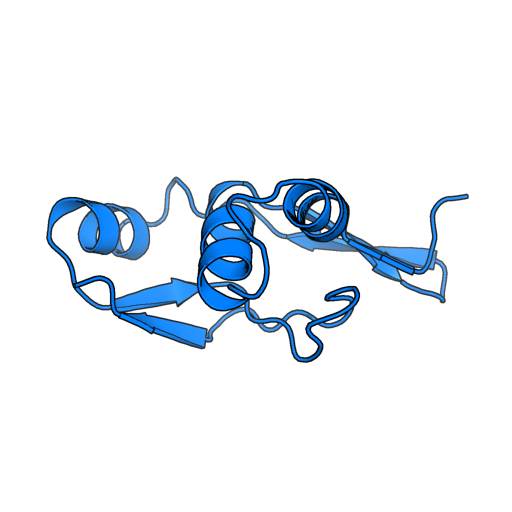O 1
ATOM 637 N N . ASP A 1 82 ? 3.262 1.698 6.861 1.00 77.62 82 ASP A N 1
ATOM 638 C CA . ASP A 1 82 ? 2.799 2.201 8.162 1.00 77.62 82 ASP A CA 1
ATOM 639 C C . ASP A 1 82 ? 2.005 3.514 8.069 1.00 77.62 82 ASP A C 1
ATOM 641 O O . ASP A 1 82 ? 2.135 4.382 8.932 1.00 77.62 82 ASP A O 1
ATOM 645 N N . ALA A 1 83 ? 1.176 3.681 7.036 1.00 81.94 83 ALA A N 1
ATOM 646 C CA . ALA A 1 83 ? 0.232 4.797 7.023 1.00 81.94 83 ALA A CA 1
ATOM 647 C C . ALA A 1 83 ? -0.998 4.468 7.872 1.00 81.94 83 ALA A C 1
ATOM 649 O O . ALA A 1 83 ? -1.538 3.365 7.793 1.00 81.94 83 ALA A O 1
ATOM 650 N N . ASN A 1 84 ? -1.441 5.430 8.676 1.00 82.50 84 ASN A N 1
ATOM 651 C CA . ASN A 1 84 ? -2.651 5.296 9.477 1.00 82.50 84 ASN A CA 1
ATOM 652 C C . ASN A 1 84 ? -3.871 5.694 8.645 1.00 82.50 84 ASN A C 1
ATOM 654 O O . ASN A 1 84 ? -3.905 6.797 8.102 1.00 82.50 84 ASN A O 1
ATOM 658 N N . VAL A 1 85 ? -4.877 4.825 8.615 1.00 79.88 85 VAL A N 1
ATOM 659 C CA . VAL A 1 85 ? -6.202 5.088 8.039 1.00 79.88 85 VAL A CA 1
ATOM 660 C C . VAL A 1 85 ? -7.250 4.954 9.133 1.00 79.88 85 VAL A C 1
ATOM 662 O O . VAL A 1 85 ? -7.166 4.042 9.957 1.00 79.88 85 VAL A O 1
ATOM 665 N N . THR A 1 86 ? -8.225 5.862 9.143 1.00 80.56 86 THR A N 1
ATOM 666 C CA . THR A 1 86 ? -9.352 5.830 10.081 1.00 80.56 86 THR A CA 1
ATOM 667 C C . THR A 1 86 ? -10.586 5.293 9.373 1.00 80.56 86 THR A C 1
ATOM 669 O O . THR A 1 86 ? -11.051 5.872 8.399 1.00 80.56 86 THR A O 1
ATOM 672 N N . ILE A 1 87 ? -11.122 4.197 9.896 1.00 76.50 87 ILE A N 1
ATOM 673 C CA . ILE A 1 87 ? -12.374 3.581 9.472 1.00 76.50 87 ILE A CA 1
ATOM 674 C C . ILE A 1 87 ? -13.459 4.098 10.418 1.00 76.50 87 ILE A C 1
ATOM 676 O O . ILE A 1 87 ? -13.343 3.942 11.635 1.00 76.50 87 ILE A O 1
ATOM 680 N N . SER A 1 88 ? -14.475 4.761 9.870 1.00 69.00 88 SER A N 1
ATOM 681 C CA . SER A 1 88 ? -15.546 5.431 10.622 1.00 69.00 88 SER A CA 1
ATOM 682 C C . SER A 1 88 ? -16.925 4.987 10.177 1.00 69.00 88 SER A C 1
ATOM 684 O O . SER A 1 88 ? -17.102 4.876 8.943 1.00 69.00 88 SER A O 1
#

Sequence (88 aa):
MLKNINIMWHALSKSRLFDDNQELKEFVMTLTGSLVFKANGEIQPLTPRTTDQDMIKAMMEGGTAKVYHCNDSDKCLNVVSDANVTIS

Radius of gyration: 12.95 Å; chains: 1; bounding box: 31×20×33 Å

InterPro domains:
  IPR010927 Type IV conjugative transfer system protein TraH [PF06122] (3-82)

Foldseek 3Di:
DDALAWPQLVVLVVDPVCPPPQVVSQLVCQQVWTWAHYNVRDI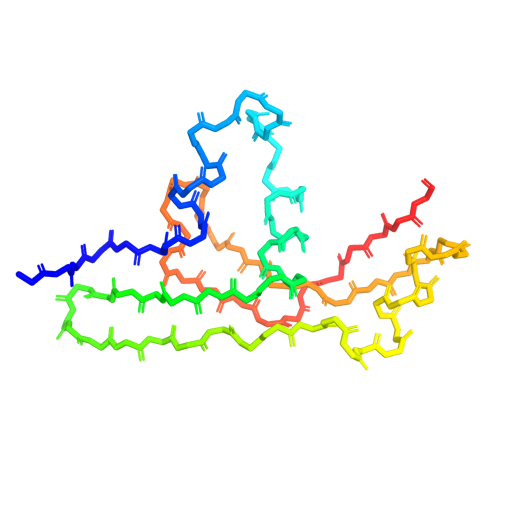DTGDHCVVPPQNVCCVPPWAKDATWHAPDNPHSNDTDGGDIDTRD

Secondary structure (DSSP, 8-state):
---SEEHHHHHHTTSGGGTT-HHHHHHHHHHH-EEEE-TTS-EEEE---TT-HHHHHHHHH-EEEEEEEES-SSS--SEEEEEEEEE-

pLDDT: mean 89.47, std 5.96, range [65.12, 97.06]